Protein AF-A0AAV9UTP0-F1 (afdb_monomer)

Foldseek 3Di:
DDDQPPDDDDDDPDDLVPDPPRDDDADQFDFDPVLVVVLVCCLPPPQDDPSVDSPDDPVNSVVVSLVVCVVVVRGDPPPPRNVVVVVVVVVVPPDD

Organism: NCBI:txid1796055

Radius of gyration: 14.75 Å; Cα contacts (8 Å, |Δi|>4): 57; chains: 1; bounding box: 29×27×40 Å

Solvent-accessible surface area (backbone atoms only — not comparable to full-atom values): 6311 Å² total; per-residue (Å²): 134,85,78,71,72,78,77,70,96,75,93,69,99,71,66,63,85,77,42,94,82,51,85,86,86,73,69,41,73,77,67,57,82,83,47,51,62,57,52,51,48,39,61,70,77,64,47,72,80,63,69,85,42,84,86,56,47,79,64,54,44,54,53,52,41,53,50,52,36,38,77,70,68,63,30,64,92,83,40,69,42,33,62,53,29,52,52,57,58,56,62,74,60,64,85,129

Structure (mmCIF, N/CA/C/O backbone):
data_AF-A0AAV9UTP0-F1
#
_entry.id   AF-A0AAV9UTP0-F1
#
loop_
_atom_site.group_PDB
_atom_site.id
_atom_site.type_symbol
_atom_site.label_atom_id
_atom_site.label_alt_id
_atom_site.label_comp_id
_atom_site.label_asym_id
_atom_site.label_entity_id
_atom_site.label_seq_id
_atom_site.pdbx_PDB_ins_code
_atom_site.Cartn_x
_atom_site.Cartn_y
_atom_site.Cartn_z
_atom_site.occupancy
_atom_site.B_iso_or_equiv
_atom_site.auth_seq_id
_atom_site.auth_comp_id
_atom_site.auth_asym_id
_atom_site.auth_atom_id
_atom_site.pdbx_PDB_model_num
ATOM 1 N N . MET A 1 1 ? 14.902 7.829 -28.190 1.00 38.06 1 MET A N 1
ATOM 2 C CA . MET A 1 1 ? 14.014 8.808 -27.533 1.00 38.06 1 MET A CA 1
ATOM 3 C C . MET A 1 1 ? 13.033 8.012 -26.693 1.00 38.06 1 MET A C 1
ATOM 5 O O . MET A 1 1 ? 12.106 7.444 -27.253 1.00 38.06 1 MET A O 1
ATOM 9 N N . GLY A 1 2 ? 13.335 7.830 -25.405 1.00 47.88 2 GLY A N 1
ATOM 10 C CA . GLY A 1 2 ? 12.481 7.073 -24.489 1.00 47.88 2 GLY A CA 1
ATOM 11 C C . GLY A 1 2 ? 11.252 7.906 -24.156 1.00 47.88 2 GLY A C 1
ATOM 12 O O . GLY A 1 2 ? 11.382 9.030 -23.683 1.00 47.88 2 GLY A O 1
ATOM 13 N N . GLN A 1 3 ? 10.072 7.399 -24.490 1.00 53.12 3 GLN A N 1
ATOM 14 C CA . GLN A 1 3 ? 8.817 8.027 -24.106 1.00 53.12 3 GLN A CA 1
ATOM 15 C C . GLN A 1 3 ? 8.602 7.686 -22.631 1.00 53.12 3 GLN A C 1
ATOM 17 O O . GLN A 1 3 ? 8.426 6.515 -22.308 1.00 53.12 3 GLN A O 1
ATOM 22 N N . HIS A 1 4 ? 8.689 8.67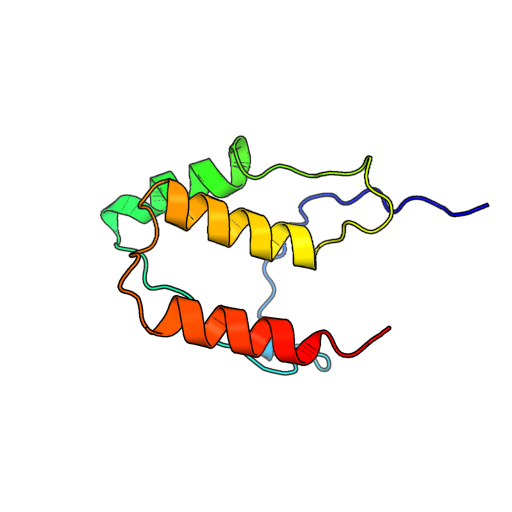8 -21.742 1.00 57.34 4 HIS A N 1
ATOM 23 C CA . HIS A 1 4 ? 8.350 8.469 -20.337 1.00 57.34 4 HIS A CA 1
ATOM 24 C C . HIS A 1 4 ? 6.866 8.090 -20.275 1.00 57.34 4 HIS A C 1
ATOM 26 O O . HIS A 1 4 ? 6.036 8.863 -20.772 1.00 57.34 4 HIS A O 1
ATOM 32 N N . PRO A 1 5 ? 6.492 6.919 -19.739 1.00 60.53 5 PRO A N 1
ATOM 33 C CA . PRO A 1 5 ? 5.090 6.624 -19.525 1.00 60.53 5 PRO A CA 1
ATOM 34 C C . PRO A 1 5 ? 4.566 7.626 -18.494 1.00 60.53 5 PRO A C 1
ATOM 36 O O . PRO A 1 5 ? 5.081 7.713 -17.385 1.00 60.53 5 PRO A O 1
ATOM 39 N N . THR A 1 6 ? 3.579 8.435 -18.876 1.00 68.19 6 THR A N 1
ATOM 40 C CA . THR A 1 6 ? 2.822 9.235 -17.911 1.00 68.19 6 THR A CA 1
ATOM 41 C C . THR A 1 6 ? 1.807 8.304 -17.262 1.00 68.19 6 THR A C 1
ATOM 43 O O . THR A 1 6 ? 0.754 8.013 -17.836 1.00 68.19 6 THR A O 1
ATOM 46 N N . PHE A 1 7 ? 2.146 7.784 -16.089 1.00 73.75 7 PHE A N 1
ATOM 47 C CA . PHE A 1 7 ? 1.235 7.024 -15.260 1.00 73.75 7 PHE A CA 1
ATOM 48 C C . PHE A 1 7 ? 0.104 7.916 -14.745 1.00 73.75 7 PHE A C 1
ATOM 50 O O . PHE A 1 7 ? 0.289 9.068 -14.343 1.00 73.75 7 PHE A O 1
ATOM 57 N N . ARG A 1 8 ? -1.105 7.359 -14.761 1.00 76.00 8 ARG A N 1
ATOM 58 C CA . ARG A 1 8 ? -2.308 7.991 -14.234 1.00 76.00 8 ARG A CA 1
ATOM 59 C C . ARG A 1 8 ? -3.182 6.916 -13.608 1.00 76.00 8 ARG A C 1
ATOM 61 O O . ARG A 1 8 ? -3.392 5.869 -14.222 1.00 76.00 8 ARG A O 1
ATOM 68 N N . LYS A 1 9 ? -3.738 7.205 -12.425 1.00 72.00 9 LYS A N 1
ATOM 69 C CA . LYS A 1 9 ? -4.710 6.329 -11.754 1.00 72.00 9 LYS A CA 1
ATOM 70 C C . LYS A 1 9 ? -5.857 6.031 -12.728 1.00 72.00 9 LYS A C 1
ATOM 72 O O . LYS A 1 9 ? -6.555 6.944 -13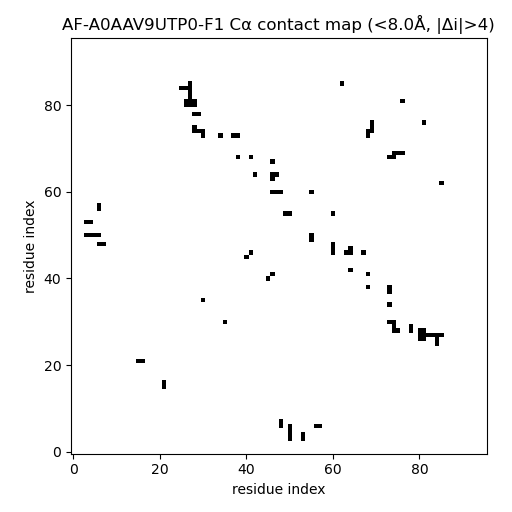.175 1.00 72.00 9 LYS A O 1
ATOM 77 N N . ASN A 1 10 ? -6.028 4.760 -13.085 1.00 75.56 10 ASN A N 1
ATOM 78 C CA . ASN A 1 10 ? -7.127 4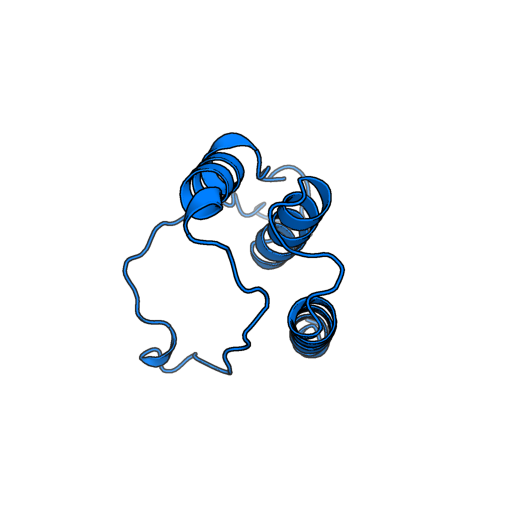.306 -13.929 1.00 75.56 10 ASN A CA 1
ATOM 79 C C . ASN A 1 10 ? -8.092 3.476 -13.083 1.00 75.56 10 ASN A C 1
ATOM 81 O O . ASN A 1 10 ? -7.822 2.319 -12.764 1.00 75.56 10 ASN A O 1
ATOM 85 N N . VAL A 1 11 ? -9.219 4.078 -12.710 1.00 73.69 11 VAL A N 1
ATOM 86 C CA . VAL A 1 11 ? -10.254 3.394 -11.935 1.00 73.69 11 VAL A CA 1
ATOM 87 C C . VAL A 1 11 ? -11.120 2.590 -12.896 1.00 73.69 11 VAL A C 1
ATOM 89 O O . VAL A 1 11 ? -11.951 3.137 -13.621 1.00 73.69 11 VAL A O 1
ATOM 92 N N . THR A 1 12 ? -10.934 1.271 -12.902 1.00 76.31 12 THR A N 1
ATOM 93 C CA . THR A 1 12 ? -11.754 0.357 -13.704 1.00 76.31 12 THR A CA 1
ATOM 94 C C . THR A 1 12 ? -12.573 -0.549 -12.794 1.00 76.31 12 THR A C 1
ATOM 96 O O . THR A 1 12 ? -12.065 -1.102 -11.822 1.00 76.31 12 THR A O 1
ATOM 99 N N . ARG A 1 13 ? -13.858 -0.738 -13.113 1.00 74.62 13 ARG A N 1
ATOM 100 C CA . ARG A 1 13 ? -14.716 -1.731 -12.444 1.00 74.62 13 ARG A CA 1
ATOM 101 C C . ARG A 1 13 ? -14.562 -3.096 -13.114 1.00 74.62 13 ARG A C 1
ATOM 103 O O . ARG A 1 13 ? -15.519 -3.640 -13.661 1.00 74.62 13 ARG A O 1
ATOM 110 N N . ALA A 1 14 ? -13.339 -3.612 -13.143 1.00 77.50 14 ALA A N 1
ATOM 111 C CA . ALA A 1 14 ? -13.038 -4.935 -13.676 1.00 77.50 14 ALA A CA 1
ATOM 112 C C . ALA A 1 14 ? -12.934 -5.961 -12.541 1.00 77.50 14 ALA A C 1
ATOM 114 O O . ALA A 1 14 ? -12.532 -5.626 -11.432 1.00 77.50 14 ALA A O 1
ATOM 115 N N . VAL A 1 15 ? -13.272 -7.221 -12.828 1.00 82.00 15 VAL A N 1
ATOM 116 C CA . VAL A 1 15 ? -12.964 -8.355 -11.945 1.00 82.00 15 VAL A CA 1
ATOM 117 C C . VAL A 1 15 ? -11.687 -8.998 -12.488 1.00 82.00 15 VAL A C 1
ATOM 119 O O . VAL A 1 15 ? -11.774 -9.671 -13.521 1.00 82.00 15 VAL A O 1
ATOM 122 N N . PRO A 1 16 ? -10.513 -8.793 -11.858 1.00 82.75 16 PRO A N 1
ATOM 123 C CA . PRO A 1 16 ? -9.233 -9.244 -12.403 1.00 82.75 16 PRO A CA 1
ATOM 124 C C . PRO A 1 16 ? -9.217 -10.742 -12.712 1.00 82.75 16 PRO A C 1
ATOM 126 O O . PRO A 1 16 ? -8.728 -11.134 -13.762 1.00 82.75 16 PRO A O 1
ATOM 129 N N . GLU A 1 17 ? -9.860 -11.556 -11.871 1.00 86.50 17 GLU A N 1
ATOM 130 C CA . GLU A 1 17 ? -9.965 -13.021 -11.994 1.00 86.50 17 GLU A CA 1
ATOM 131 C C . GLU A 1 17 ? -10.667 -13.493 -13.280 1.00 86.50 17 GLU A C 1
ATOM 133 O O . GLU A 1 17 ? -10.514 -14.639 -13.689 1.00 86.50 17 GLU A O 1
ATOM 138 N N . ARG A 1 18 ? -11.430 -12.619 -13.953 1.00 87.62 18 ARG A N 1
ATOM 139 C CA . ARG A 1 18 ? -12.074 -12.928 -15.245 1.00 87.62 18 ARG A CA 1
ATOM 140 C C . ARG A 1 18 ? -11.178 -12.630 -16.449 1.00 87.62 18 ARG A C 1
ATOM 142 O O . ARG A 1 18 ? -11.547 -12.942 -17.581 1.00 87.62 18 ARG A O 1
ATOM 149 N N . SER A 1 19 ? -10.026 -12.000 -16.233 1.00 85.94 19 SER A N 1
ATOM 150 C CA . SER A 1 19 ? -9.056 -11.715 -17.285 1.00 85.94 19 SER A CA 1
ATOM 151 C C . SER A 1 19 ? -8.280 -12.973 -17.655 1.00 85.94 19 SER A C 1
ATOM 153 O O . SER A 1 19 ? -7.771 -13.678 -16.791 1.00 85.94 19 SER A O 1
ATOM 155 N N . ARG A 1 20 ? -8.065 -13.200 -18.956 1.00 85.56 20 ARG A N 1
ATOM 156 C CA . ARG A 1 20 ? -7.148 -14.253 -19.438 1.00 85.56 20 ARG A CA 1
ATOM 157 C C . ARG A 1 20 ? -5.693 -14.032 -19.008 1.00 85.56 20 ARG A C 1
ATOM 159 O O . ARG A 1 20 ? -4.893 -14.950 -19.111 1.00 85.56 20 ARG A O 1
ATOM 166 N N . ARG A 1 21 ? -5.348 -12.808 -18.592 1.00 84.50 21 ARG A N 1
ATOM 167 C CA . ARG A 1 21 ? -4.014 -12.423 -18.106 1.00 84.50 21 ARG A CA 1
ATOM 168 C C . ARG A 1 21 ? -3.894 -12.486 -16.582 1.00 84.50 21 ARG A C 1
ATOM 170 O O . ARG A 1 21 ? -2.878 -12.067 -16.045 1.00 84.50 21 ARG A O 1
ATOM 177 N N . PHE A 1 22 ? -4.933 -12.939 -15.884 1.00 84.56 22 PHE A N 1
ATOM 178 C CA . PHE A 1 22 ? -4.868 -13.137 -14.445 1.00 84.56 22 PHE A CA 1
ATOM 179 C C . PHE A 1 22 ? -3.883 -14.257 -14.120 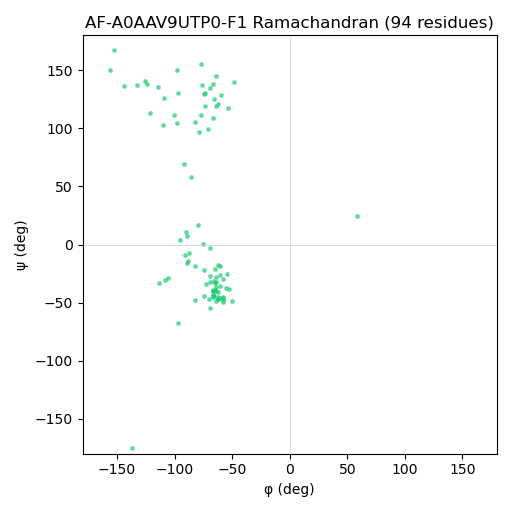1.00 84.56 22 PHE A C 1
ATOM 181 O O . PHE A 1 22 ? -4.007 -15.360 -14.649 1.00 84.56 22 PHE A O 1
ATOM 188 N N . ILE A 1 23 ? -2.910 -13.961 -13.262 1.00 86.06 23 ILE A N 1
ATOM 189 C CA . ILE A 1 23 ? -1.915 -14.939 -12.821 1.00 86.06 23 ILE A CA 1
ATOM 190 C C . ILE A 1 23 ? -2.368 -15.514 -11.482 1.00 86.06 23 ILE A C 1
ATOM 192 O O . ILE A 1 23 ? -2.727 -16.687 -11.406 1.00 86.06 23 ILE A O 1
ATOM 196 N N . LYS A 1 24 ? -2.379 -14.681 -10.435 1.00 84.38 24 LYS A N 1
ATOM 197 C CA . LYS A 1 24 ? -2.751 -15.047 -9.063 1.00 84.38 24 LYS A CA 1
ATOM 198 C C . LYS A 1 24 ? -3.302 -13.835 -8.308 1.00 84.38 24 LYS A C 1
ATOM 200 O O . LYS A 1 24 ? -3.165 -12.698 -8.756 1.00 84.38 24 LYS A O 1
ATOM 205 N N . LYS A 1 25 ? -3.915 -14.102 -7.155 1.00 85.12 25 LYS A N 1
ATOM 206 C CA . LYS A 1 25 ? -4.393 -13.114 -6.184 1.00 85.12 25 LYS A CA 1
ATOM 207 C C . LYS A 1 25 ? -3.936 -13.546 -4.800 1.00 85.12 25 LYS A C 1
ATOM 209 O O . LYS A 1 25 ? -4.043 -14.724 -4.465 1.00 85.12 25 LYS A O 1
ATOM 214 N N . TYR A 1 26 ? -3.466 -12.582 -4.026 1.00 83.75 26 TYR A N 1
ATOM 215 C CA . TYR A 1 26 ? -3.011 -12.770 -2.658 1.00 83.75 26 TYR A CA 1
ATOM 216 C C . TYR A 1 26 ? -3.765 -11.793 -1.760 1.00 83.75 26 TYR A C 1
ATOM 218 O O . TYR A 1 26 ? -4.048 -10.668 -2.177 1.00 83.75 26 TYR A O 1
ATOM 226 N N . LEU A 1 27 ? -4.147 -12.251 -0.569 1.00 84.31 27 LEU A N 1
ATOM 227 C CA . LEU A 1 27 ? -4.572 -11.347 0.492 1.00 84.31 27 LEU A CA 1
ATOM 228 C C . LEU A 1 27 ? -3.309 -10.670 1.027 1.00 84.31 27 LEU A C 1
ATOM 230 O O . LEU A 1 27 ? -2.323 -11.359 1.261 1.00 84.31 27 LEU A O 1
ATOM 234 N N . VAL A 1 28 ? -3.336 -9.345 1.142 1.00 83.12 28 VAL A N 1
ATOM 23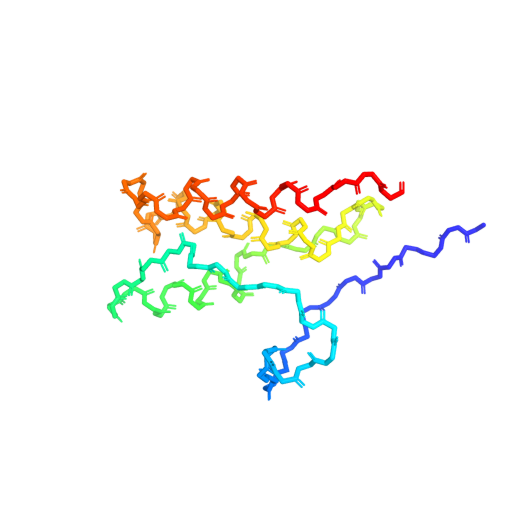5 C CA . VAL A 1 28 ? -2.186 -8.552 1.610 1.00 83.12 28 VAL A CA 1
ATOM 236 C C . VAL A 1 28 ? -2.485 -7.889 2.948 1.00 83.12 28 VAL A C 1
ATOM 238 O O . VAL A 1 28 ? -1.584 -7.734 3.754 1.00 83.12 28 VAL A O 1
ATOM 241 N N . ALA A 1 29 ? -3.734 -7.49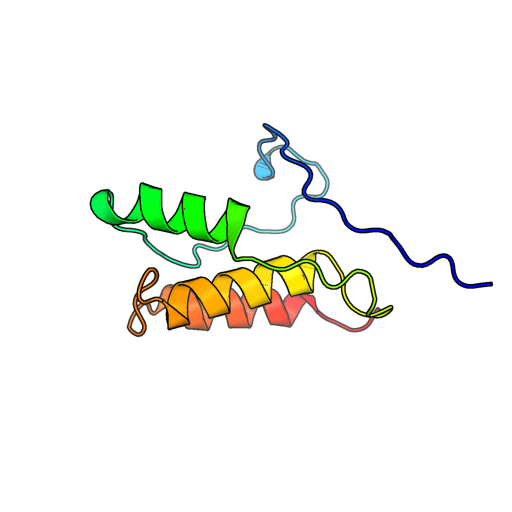8 3.190 1.00 84.75 29 ALA A N 1
ATOM 242 C CA . ALA A 1 29 ? -4.134 -6.912 4.458 1.00 84.75 29 ALA A CA 1
ATOM 243 C C . ALA A 1 29 ? -5.632 -7.093 4.691 1.00 84.75 29 ALA A C 1
ATOM 245 O O . ALA A 1 29 ? -6.422 -7.081 3.734 1.00 84.75 29 ALA A O 1
ATOM 246 N N . GLU A 1 30 ? -6.013 -7.191 5.958 1.00 86.31 30 GLU A N 1
ATOM 247 C CA . GLU A 1 30 ? -7.384 -6.970 6.409 1.00 86.31 30 GLU A CA 1
ATOM 248 C C . GLU A 1 30 ? -7.534 -5.537 6.933 1.00 86.31 30 GLU A C 1
ATOM 250 O O . GLU A 1 30 ? -6.738 -5.059 7.734 1.00 86.31 30 GLU A O 1
ATOM 255 N N . ILE A 1 31 ? -8.562 -4.833 6.457 1.00 87.06 31 ILE A N 1
ATOM 256 C CA . ILE A 1 31 ? -8.843 -3.447 6.850 1.00 87.06 31 ILE A CA 1
ATOM 257 C C . ILE A 1 31 ? -10.104 -3.460 7.707 1.00 87.06 31 ILE A C 1
ATOM 259 O O . ILE A 1 31 ? -11.142 -3.975 7.268 1.00 87.06 31 ILE A O 1
ATOM 263 N N . ASP A 1 32 ? -10.037 -2.880 8.908 1.00 87.88 32 ASP A N 1
ATOM 264 C CA . ASP A 1 32 ? -11.226 -2.723 9.739 1.00 87.88 32 ASP A CA 1
ATOM 265 C C . ASP A 1 32 ? -12.227 -1.791 9.050 1.00 87.88 32 ASP A C 1
ATOM 267 O O . ASP A 1 32 ? -11.887 -0.820 8.372 1.00 87.88 32 ASP A O 1
ATOM 271 N N . ARG A 1 33 ? -13.516 -2.081 9.222 1.00 89.38 33 ARG A N 1
ATOM 272 C CA . ARG A 1 33 ? -14.582 -1.319 8.576 1.00 89.38 33 ARG A CA 1
ATOM 273 C C . ARG A 1 33 ? -14.538 0.171 8.927 1.00 89.38 33 ARG A C 1
ATOM 275 O O . ARG A 1 33 ? -14.994 0.973 8.110 1.00 89.38 33 ARG A O 1
ATOM 282 N N . GLN A 1 34 ? -14.054 0.528 10.116 1.00 90.19 34 GLN A N 1
ATOM 283 C CA . GLN A 1 34 ? -13.946 1.921 10.544 1.00 90.19 34 GLN A CA 1
ATOM 284 C C . GLN A 1 34 ? -12.873 2.696 9.763 1.00 90.19 34 GLN A C 1
ATOM 286 O O . GLN A 1 34 ? -13.101 3.861 9.443 1.00 90.19 34 GLN A O 1
ATOM 291 N N . ASP A 1 35 ? -11.802 2.020 9.341 1.00 90.19 35 ASP A N 1
ATOM 292 C CA . ASP A 1 35 ? -10.632 2.627 8.691 1.00 90.19 35 ASP A CA 1
ATOM 293 C C . ASP A 1 35 ? -10.754 2.682 7.160 1.00 90.19 35 ASP A C 1
ATOM 295 O O . ASP A 1 35 ? -9.975 3.346 6.481 1.00 90.19 35 ASP A O 1
ATOM 299 N N . VAL A 1 36 ? -11.777 2.038 6.577 1.00 91.19 36 VAL A N 1
ATOM 300 C CA . VAL A 1 36 ? -12.013 2.019 5.118 1.00 91.19 36 VAL A CA 1
ATOM 301 C C . VAL A 1 36 ? -12.043 3.424 4.517 1.00 91.19 36 VAL A C 1
ATOM 303 O O . VAL A 1 36 ? -11.560 3.628 3.403 1.00 91.19 36 VAL A O 1
ATOM 306 N N . LYS A 1 37 ? -12.626 4.396 5.227 1.00 93.81 37 LYS A N 1
ATOM 307 C CA . LYS A 1 37 ? -12.687 5.778 4.744 1.00 93.81 37 LY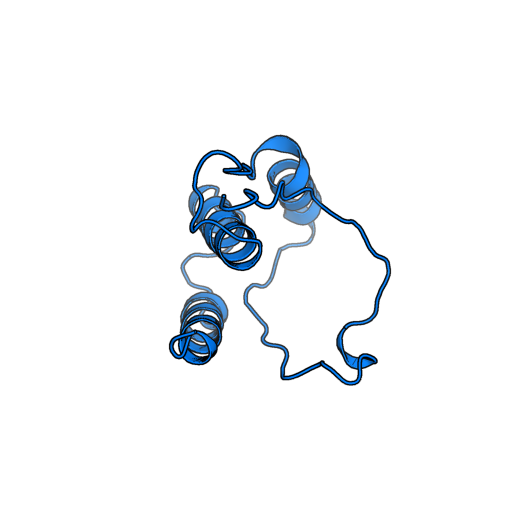S A CA 1
ATOM 308 C C . LYS A 1 37 ? -11.287 6.390 4.652 1.00 93.81 37 LYS A C 1
ATOM 310 O O . LYS A 1 37 ? -10.978 7.014 3.641 1.00 93.81 37 LYS A O 1
ATOM 315 N N . ASP A 1 38 ? -10.464 6.169 5.666 1.00 93.44 38 ASP A N 1
ATOM 316 C CA . ASP A 1 38 ? -9.127 6.746 5.764 1.00 93.44 38 ASP A CA 1
ATOM 317 C C . ASP A 1 38 ? -8.167 6.073 4.773 1.00 93.44 38 ASP A C 1
ATOM 319 O O . ASP A 1 38 ? -7.348 6.744 4.149 1.00 93.44 38 ASP A O 1
ATOM 323 N N . VAL A 1 39 ? -8.347 4.772 4.508 1.00 91.69 39 VAL A N 1
ATOM 324 C CA . VAL A 1 39 ? -7.660 4.069 3.412 1.00 91.69 39 VAL A CA 1
ATOM 325 C C . VAL A 1 39 ? -8.013 4.676 2.054 1.00 91.69 39 VAL A C 1
ATOM 327 O O . VAL A 1 39 ? -7.126 4.899 1.232 1.00 91.69 39 VAL A O 1
ATOM 330 N N . ILE A 1 40 ? -9.295 4.947 1.789 1.00 91.31 40 ILE A N 1
ATOM 331 C CA . ILE A 1 40 ? -9.714 5.569 0.524 1.00 91.31 40 ILE A CA 1
ATOM 332 C C . ILE A 1 40 ? -9.099 6.966 0.391 1.00 91.31 40 ILE A C 1
ATOM 334 O O . ILE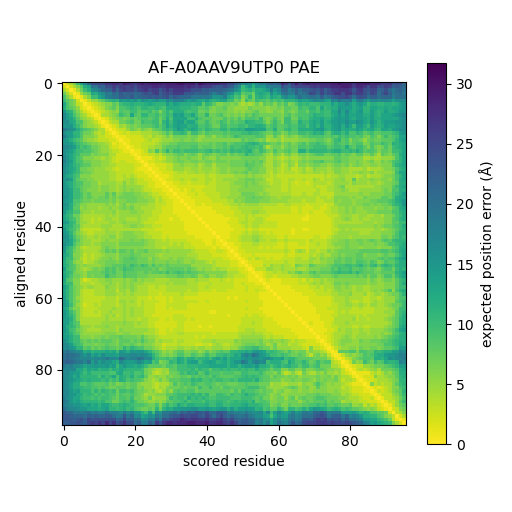 A 1 40 ? -8.516 7.262 -0.650 1.00 91.31 40 ILE A O 1
ATOM 338 N N . GLU A 1 41 ? -9.173 7.790 1.440 1.00 93.69 41 GLU A N 1
ATOM 339 C CA . GLU A 1 41 ? -8.579 9.133 1.463 1.00 93.69 41 GLU A CA 1
ATOM 340 C C . GLU A 1 41 ? -7.068 9.077 1.203 1.00 93.69 41 GLU A C 1
ATOM 342 O O . GLU A 1 41 ? -6.555 9.799 0.348 1.00 93.69 41 GLU A O 1
ATOM 347 N N . PHE A 1 42 ? -6.358 8.156 1.860 1.00 93.56 42 PHE A N 1
ATOM 348 C CA . PHE A 1 42 ? -4.934 7.941 1.627 1.00 93.56 42 PHE A CA 1
ATOM 349 C C . PHE A 1 42 ? -4.649 7.598 0.157 1.00 93.56 42 PHE A C 1
ATOM 351 O O . PHE A 1 42 ? -3.799 8.223 -0.481 1.00 93.56 42 PHE A O 1
ATOM 358 N N . MET A 1 43 ? -5.387 6.641 -0.411 1.00 89.62 43 MET A N 1
ATOM 359 C CA . MET A 1 43 ? -5.194 6.190 -1.792 1.00 89.62 43 MET A CA 1
ATOM 360 C C . MET A 1 43 ? -5.517 7.275 -2.824 1.00 89.62 43 MET A C 1
ATOM 362 O O . MET A 1 43 ? -4.926 7.286 -3.908 1.00 89.62 43 MET A O 1
ATOM 366 N N . GLU A 1 44 ? -6.459 8.170 -2.534 1.00 87.94 44 GLU A N 1
ATOM 367 C CA . GLU A 1 44 ? -6.852 9.249 -3.439 1.00 87.94 44 GLU A CA 1
ATOM 368 C C . GLU A 1 44 ? -5.902 10.445 -3.341 1.00 87.94 44 GLU A C 1
ATOM 370 O O . GLU A 1 44 ? -5.410 10.900 -4.381 1.00 87.94 44 GLU A O 1
ATOM 375 N N . GLU A 1 45 ? -5.598 10.892 -2.121 1.00 88.62 45 GLU A N 1
ATOM 376 C CA . GLU A 1 45 ? -4.972 12.191 -1.856 1.00 88.62 45 GLU A CA 1
ATOM 377 C C . GLU A 1 45 ? -3.491 12.121 -1.472 1.00 88.62 45 GLU A C 1
ATOM 379 O O . GLU A 1 45 ? -2.760 13.071 -1.746 1.00 88.62 45 GLU A O 1
ATOM 384 N N . ARG A 1 46 ? -3.036 11.024 -0.851 1.00 88.81 46 ARG A N 1
ATOM 385 C CA . ARG A 1 46 ? -1.672 10.923 -0.296 1.00 88.81 46 ARG A CA 1
ATOM 386 C C . ARG A 1 46 ? -0.749 9.996 -1.072 1.00 88.81 46 ARG A C 1
ATOM 388 O O . ARG A 1 46 ? 0.444 10.251 -1.113 1.00 88.81 46 ARG A O 1
ATOM 395 N N . ALA A 1 47 ? -1.284 8.950 -1.699 1.00 89.44 47 ALA A N 1
ATOM 396 C CA . ALA A 1 47 ? -0.496 8.059 -2.544 1.00 89.44 47 ALA A CA 1
ATOM 397 C C . ALA A 1 47 ? 0.006 8.808 -3.793 1.00 89.44 47 ALA A C 1
ATOM 399 O O . ALA A 1 47 ? -0.788 9.142 -4.692 1.00 89.44 47 ALA A O 1
ATOM 400 N N . GLU A 1 48 ? 1.314 9.068 -3.821 1.00 87.88 48 GLU A N 1
ATOM 401 C CA . GLU A 1 48 ? 1.999 9.859 -4.842 1.00 87.88 48 GLU A CA 1
ATOM 402 C C . GLU A 1 48 ? 2.202 9.078 -6.148 1.00 87.88 48 GLU A C 1
ATOM 404 O O . GLU A 1 48 ? 2.178 7.849 -6.197 1.00 87.88 48 GLU A O 1
ATOM 409 N N . ILE A 1 49 ? 2.335 9.816 -7.251 1.00 87.44 49 ILE A N 1
ATOM 410 C CA . ILE A 1 49 ? 2.676 9.259 -8.560 1.00 87.44 49 ILE A CA 1
ATOM 411 C C . ILE A 1 49 ? 3.957 9.932 -9.035 1.00 87.44 49 ILE A C 1
ATOM 413 O O . ILE A 1 49 ? 3.928 11.113 -9.385 1.00 87.44 49 ILE A O 1
ATOM 417 N N . HIS A 1 50 ? 5.033 9.157 -9.130 1.00 85.69 50 HIS A N 1
ATOM 418 C CA . HIS A 1 50 ? 6.359 9.644 -9.503 1.00 85.69 50 HIS A CA 1
ATOM 419 C C . HIS A 1 50 ? 6.604 9.545 -11.014 1.00 85.69 50 HIS A C 1
ATOM 421 O O . HIS A 1 50 ? 7.408 8.756 -11.506 1.00 85.69 50 HIS A O 1
ATOM 427 N N . ASN A 1 51 ? 5.891 10.373 -11.784 1.00 83.56 51 ASN A N 1
ATOM 428 C CA . ASN A 1 51 ? 6.021 10.461 -13.248 1.00 83.56 51 ASN A CA 1
ATOM 429 C C . ASN A 1 51 ? 7.347 11.069 -13.738 1.00 83.56 51 ASN A C 1
ATOM 431 O O . ASN A 1 51 ? 7.554 11.200 -14.942 1.00 83.56 51 ASN A O 1
ATOM 435 N N . GLU A 1 52 ? 8.20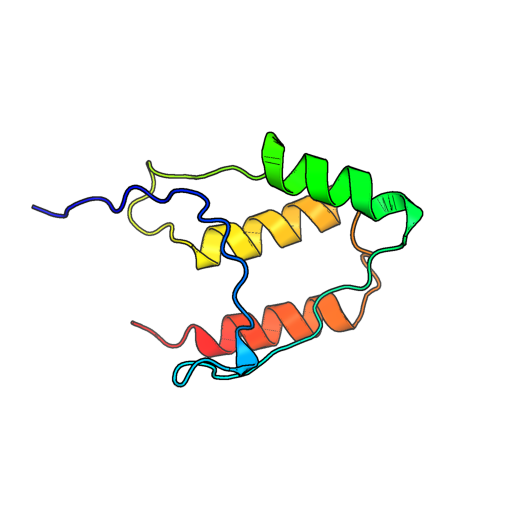1 11.508 -12.825 1.00 84.19 52 GLU A N 1
ATOM 436 C CA . GLU A 1 52 ? 9.549 12.006 -13.064 1.00 84.19 52 GLU A CA 1
ATOM 437 C C . GLU A 1 52 ? 10.615 10.900 -13.029 1.00 84.19 52 GLU A C 1
ATOM 439 O O . GLU A 1 52 ? 11.732 11.119 -13.506 1.00 84.19 52 GLU A O 1
ATOM 444 N N . ILE A 1 53 ? 10.282 9.723 -12.487 1.00 84.75 53 ILE A N 1
ATOM 445 C CA . ILE A 1 53 ? 11.190 8.581 -12.365 1.00 84.75 53 ILE A CA 1
ATOM 446 C C . ILE A 1 53 ? 10.886 7.587 -13.493 1.00 84.75 53 ILE A C 1
ATOM 448 O O . ILE A 1 53 ? 9.846 6.938 -13.510 1.00 84.75 53 ILE A O 1
ATOM 452 N N . VAL A 1 54 ? 11.819 7.441 -14.438 1.00 82.06 54 VAL A N 1
ATOM 453 C CA . VAL A 1 54 ? 11.634 6.624 -15.660 1.00 82.06 54 VAL A CA 1
ATOM 454 C C . VAL A 1 54 ? 11.373 5.150 -15.352 1.00 82.06 54 VAL A C 1
ATOM 456 O O . VAL A 1 54 ? 10.635 4.487 -16.079 1.00 82.06 54 VAL A O 1
ATOM 459 N N . GLU A 1 55 ? 12.009 4.639 -14.304 1.00 83.62 55 GLU A N 1
ATOM 460 C CA . GLU A 1 55 ? 11.914 3.241 -13.878 1.00 83.62 55 GLU A CA 1
ATOM 461 C C . GLU A 1 55 ? 10.659 2.978 -13.034 1.00 83.62 55 GLU A C 1
ATOM 463 O O . GLU A 1 55 ? 10.218 1.832 -12.935 1.00 83.62 55 GLU A O 1
ATOM 468 N N . TRP A 1 56 ? 10.058 4.041 -12.486 1.00 85.38 56 TRP A N 1
ATOM 469 C CA . TRP A 1 56 ? 8.885 3.947 -11.633 1.00 85.38 56 TRP A CA 1
ATOM 470 C C . TRP A 1 56 ? 7.646 3.649 -12.466 1.00 85.38 56 TRP A C 1
ATOM 472 O O . TRP A 1 56 ? 7.352 4.284 -13.485 1.00 85.38 56 TRP A O 1
ATOM 482 N N . ASN A 1 57 ? 6.910 2.638 -12.037 1.00 83.62 57 ASN A N 1
ATOM 483 C CA . ASN A 1 57 ? 5.783 2.107 -12.773 1.00 83.62 57 ASN A CA 1
ATOM 484 C C . ASN A 1 57 ? 4.592 1.818 -11.847 1.00 83.62 57 ASN A C 1
ATOM 486 O O . ASN A 1 57 ? 4.567 2.134 -10.660 1.00 83.62 57 ASN A O 1
ATOM 490 N N . CYS A 1 58 ? 3.538 1.234 -12.415 1.00 84.06 58 CYS A N 1
ATOM 491 C CA . CYS A 1 58 ? 2.303 0.972 -11.682 1.00 84.06 58 CYS A CA 1
ATOM 492 C C . CYS A 1 58 ? 2.455 -0.038 -10.536 1.00 84.06 58 CYS A C 1
ATOM 494 O O . CYS A 1 58 ? 1.603 -0.070 -9.650 1.00 84.06 58 CYS A O 1
ATOM 496 N N . GLN A 1 59 ? 3.485 -0.882 -10.567 1.00 84.50 59 GLN A N 1
ATOM 497 C CA . GLN A 1 59 ? 3.796 -1.803 -9.484 1.00 84.50 59 GLN A CA 1
ATOM 498 C C . GLN A 1 59 ? 4.422 -1.060 -8.306 1.00 84.50 59 GLN A C 1
ATOM 500 O O . GLN A 1 59 ? 3.989 -1.297 -7.180 1.00 84.50 59 GLN A O 1
ATOM 505 N N . ASP A 1 60 ? 5.363 -0.147 -8.567 1.00 86.88 60 ASP A N 1
ATOM 506 C CA . ASP A 1 60 ? 5.978 0.697 -7.535 1.00 86.88 60 ASP A CA 1
ATOM 507 C C . ASP A 1 60 ? 4.905 1.511 -6.814 1.00 86.88 60 ASP A C 1
ATOM 509 O O . ASP A 1 60 ? 4.811 1.439 -5.594 1.00 86.88 60 ASP A O 1
ATOM 513 N N . TYR A 1 61 ? 3.973 2.108 -7.568 1.00 88.62 61 TYR A N 1
ATOM 514 C CA . TYR A 1 61 ? 2.784 2.758 -7.005 1.00 88.62 61 TYR A CA 1
ATOM 515 C C . TYR A 1 61 ? 2.027 1.878 -6.002 1.00 88.62 61 TYR A C 1
ATOM 517 O O . TYR A 1 61 ? 1.659 2.329 -4.921 1.00 88.62 61 TYR A O 1
ATOM 525 N N . CYS A 1 62 ? 1.743 0.621 -6.360 1.00 87.69 62 CYS A N 1
ATOM 526 C CA . CYS A 1 62 ? 1.006 -0.282 -5.480 1.00 87.69 62 CYS A CA 1
ATOM 527 C C . CYS A 1 62 ? 1.812 -0.640 -4.226 1.00 87.69 62 CYS A C 1
ATOM 529 O O . CYS A 1 62 ? 1.224 -0.738 -3.153 1.00 87.69 62 CYS A O 1
ATOM 531 N N . LEU A 1 63 ? 3.124 -0.859 -4.355 1.00 88.56 63 LEU A N 1
ATOM 532 C CA . LEU A 1 63 ? 3.992 -1.221 -3.233 1.00 88.56 63 LEU A CA 1
ATOM 533 C C . LEU A 1 63 ? 4.192 -0.042 -2.273 1.00 88.56 63 LEU A C 1
ATOM 535 O O . LEU A 1 63 ? 4.013 -0.219 -1.073 1.00 88.56 63 LEU A O 1
ATOM 539 N N . GLU A 1 64 ? 4.482 1.148 -2.795 1.00 90.56 64 GLU A N 1
ATOM 540 C CA . GLU A 1 64 ? 4.642 2.380 -2.012 1.00 90.56 64 GLU A CA 1
ATOM 541 C C . GLU A 1 64 ? 3.332 2.782 -1.328 1.00 90.56 64 GLU A C 1
ATOM 543 O O . GLU A 1 64 ? 3.325 3.166 -0.162 1.00 90.56 64 GLU A O 1
ATOM 548 N N . ALA A 1 65 ? 2.189 2.634 -2.009 1.00 91.12 65 ALA A N 1
ATOM 549 C CA . ALA A 1 65 ? 0.894 2.900 -1.392 1.00 91.12 65 ALA A CA 1
ATOM 550 C C . ALA A 1 65 ? 0.590 1.926 -0.240 1.00 91.12 65 ALA A C 1
ATOM 552 O O . ALA A 1 65 ? 0.050 2.340 0.782 1.00 91.12 65 ALA A O 1
ATOM 553 N N . LEU A 1 66 ? 0.942 0.643 -0.381 1.00 90.00 66 LEU A N 1
ATOM 554 C CA . LEU A 1 66 ? 0.790 -0.350 0.687 1.00 90.00 66 LEU A CA 1
ATOM 555 C C . LEU A 1 66 ? 1.713 -0.055 1.877 1.00 90.00 66 LEU A C 1
ATOM 557 O O . LEU A 1 66 ? 1.272 -0.154 3.022 1.00 90.00 66 LEU A O 1
ATOM 561 N N . GLU A 1 67 ? 2.951 0.363 1.613 1.00 89.25 67 GLU A N 1
ATOM 562 C CA . GLU A 1 67 ? 3.892 0.801 2.646 1.00 89.25 67 GLU A CA 1
ATOM 563 C C . GLU A 1 67 ? 3.375 2.039 3.383 1.00 89.25 67 GLU A C 1
ATOM 565 O O . GLU A 1 67 ? 3.297 2.032 4.609 1.00 89.25 67 GLU A O 1
ATOM 570 N N . GLY A 1 68 ? 2.895 3.049 2.659 1.00 90.94 68 GLY A N 1
ATOM 571 C CA . GLY A 1 68 ? 2.340 4.247 3.278 1.00 90.94 68 GLY A CA 1
ATOM 572 C C . GLY A 1 68 ? 1.060 3.984 4.083 1.00 90.94 68 GLY A C 1
ATOM 573 O O . GLY A 1 68 ? 0.861 4.600 5.131 1.00 90.94 68 GLY A O 1
ATOM 574 N N . LEU A 1 69 ? 0.211 3.035 3.671 1.00 90.56 69 LEU A N 1
ATOM 575 C CA . LEU A 1 69 ? -0.937 2.599 4.479 1.00 90.56 69 LEU A CA 1
ATOM 576 C C . LEU A 1 69 ? -0.492 1.971 5.808 1.00 90.56 69 LEU A C 1
ATOM 578 O O . LEU A 1 69 ? -1.086 2.264 6.847 1.00 90.56 69 LEU A O 1
ATOM 582 N N . ARG A 1 70 ? 0.569 1.158 5.793 1.00 87.06 70 ARG A N 1
ATOM 583 C CA . ARG A 1 70 ? 1.177 0.605 7.011 1.00 87.06 70 ARG A CA 1
ATOM 584 C C . ARG A 1 70 ? 1.763 1.708 7.895 1.00 87.06 70 ARG A C 1
ATOM 586 O O . ARG A 1 70 ? 1.449 1.761 9.077 1.00 87.06 70 ARG A O 1
ATOM 593 N N . GLU A 1 71 ? 2.546 2.630 7.336 1.00 88.56 71 GLU A N 1
ATOM 594 C CA . GLU A 1 71 ? 3.154 3.737 8.095 1.00 88.56 71 GLU A CA 1
ATOM 595 C C . GLU A 1 71 ? 2.117 4.665 8.753 1.00 88.56 71 GLU A C 1
ATOM 597 O O . GLU A 1 71 ? 2.394 5.290 9.777 1.00 88.56 71 GLU A O 1
ATOM 602 N N . ASN A 1 72 ? 0.908 4.746 8.188 1.00 87.44 72 ASN A N 1
ATOM 603 C CA . ASN A 1 72 ? -0.214 5.498 8.754 1.00 87.44 72 ASN A CA 1
ATOM 604 C C . ASN A 1 72 ? -1.098 4.653 9.696 1.00 87.44 72 ASN A C 1
ATOM 606 O O . ASN A 1 72 ? -2.162 5.125 10.093 1.00 87.44 72 ASN A O 1
ATOM 610 N N . PHE A 1 73 ? -0.671 3.440 10.073 1.00 85.62 73 PHE A N 1
ATOM 611 C CA . PHE A 1 73 ? -1.407 2.495 10.929 1.00 85.62 73 PHE A CA 1
ATOM 612 C C . PHE A 1 73 ? -2.791 2.093 10.384 1.00 85.62 73 PHE A C 1
ATOM 614 O O . PHE A 1 73 ? -3.669 1.696 11.147 1.00 85.62 73 PHE A O 1
ATOM 621 N N . LEU A 1 74 ? -2.993 2.186 9.065 1.00 85.38 74 LEU A N 1
ATOM 622 C CA . LEU A 1 74 ? -4.229 1.771 8.382 1.00 85.38 74 LEU A CA 1
ATOM 623 C C . LEU A 1 74 ? -4.201 0.293 7.964 1.00 85.38 74 LEU A C 1
ATOM 625 O O . LEU A 1 74 ? -5.227 -0.283 7.606 1.00 85.38 74 LEU A O 1
ATOM 629 N N . ILE A 1 75 ? -3.014 -0.311 7.998 1.00 84.38 75 ILE A N 1
ATOM 630 C CA . ILE A 1 75 ? -2.775 -1.749 7.906 1.00 84.38 75 ILE A CA 1
ATOM 631 C C . ILE A 1 75 ? -1.975 -2.139 9.150 1.00 84.38 75 ILE A C 1
ATOM 633 O O . ILE A 1 75 ? -1.072 -1.408 9.555 1.00 84.38 75 ILE A O 1
ATOM 637 N N . SER A 1 76 ? -2.314 -3.275 9.760 1.00 75.69 76 SER A N 1
ATOM 638 C CA . SER A 1 76 ? -1.623 -3.767 10.954 1.00 75.69 76 SER A CA 1
ATOM 639 C C . SER A 1 76 ? -0.195 -4.221 10.633 1.00 75.69 76 SER A C 1
ATOM 641 O O . SER A 1 76 ? 0.022 -4.972 9.685 1.00 75.69 76 SER A O 1
ATOM 643 N N . ASP A 1 77 ? 0.766 -3.821 11.469 1.00 64.94 77 ASP A N 1
ATOM 644 C CA . ASP A 1 77 ? 2.156 -4.299 11.426 1.00 64.94 77 ASP A CA 1
ATOM 645 C C . ASP A 1 77 ? 2.286 -5.804 11.721 1.00 64.94 77 ASP A C 1
ATOM 647 O O . ASP A 1 77 ? 3.207 -6.449 11.229 1.00 64.94 77 ASP A O 1
ATOM 651 N N . ASP A 1 78 ? 1.350 -6.361 12.494 1.00 63.06 78 ASP A N 1
ATOM 652 C CA . ASP A 1 78 ? 1.272 -7.788 12.836 1.00 63.06 78 ASP A CA 1
ATOM 653 C C . ASP A 1 78 ? 0.438 -8.601 11.823 1.00 63.06 78 ASP A C 1
ATOM 655 O O . ASP A 1 78 ? 0.140 -9.771 12.065 1.00 63.06 78 ASP A O 1
ATOM 659 N N . ASP A 1 79 ? 0.005 -8.008 10.700 1.00 70.19 79 ASP A N 1
ATOM 660 C CA . ASP A 1 79 ? -0.705 -8.767 9.666 1.00 70.19 79 ASP A CA 1
ATOM 661 C C . ASP A 1 79 ? 0.281 -9.711 8.961 1.00 70.19 79 ASP A C 1
ATOM 663 O O . ASP A 1 79 ? 1.033 -9.315 8.068 1.00 70.19 79 ASP A O 1
ATOM 667 N N . GLU A 1 80 ? 0.279 -10.987 9.358 1.00 71.25 80 GLU A N 1
ATOM 668 C CA . GLU A 1 80 ? 1.106 -12.038 8.749 1.00 71.25 80 GLU A CA 1
ATOM 669 C C . GLU A 1 80 ? 0.902 -12.123 7.222 1.00 71.25 80 GLU A C 1
ATOM 671 O O . GLU A 1 80 ? 1.806 -12.539 6.490 1.00 71.25 80 GLU A O 1
ATOM 676 N N . ASN A 1 81 ? -0.262 -11.691 6.713 1.00 78.00 81 ASN A N 1
ATOM 677 C CA . ASN A 1 81 ? -0.536 -11.663 5.278 1.00 78.00 81 ASN A CA 1
ATOM 678 C C . ASN A 1 81 ? 0.194 -10.525 4.555 1.00 78.00 81 ASN A C 1
ATOM 680 O O . ASN A 1 81 ? 0.396 -10.620 3.343 1.00 78.00 81 ASN A O 1
ATOM 684 N N . TYR A 1 82 ? 0.603 -9.469 5.261 1.00 75.81 82 TYR A N 1
ATOM 685 C CA . TYR A 1 82 ? 1.315 -8.345 4.661 1.00 75.81 82 TYR A CA 1
ATOM 686 C C . TYR A 1 82 ? 2.719 -8.760 4.232 1.00 75.81 82 TYR A C 1
ATOM 688 O O . TYR A 1 82 ? 3.064 -8.640 3.054 1.00 75.81 82 TYR A O 1
ATOM 696 N N . GLU A 1 83 ? 3.517 -9.323 5.144 1.00 76.81 83 GLU A N 1
ATOM 697 C CA . GLU A 1 83 ? 4.880 -9.755 4.812 1.00 76.81 83 GLU A CA 1
ATOM 698 C C . GLU A 1 83 ? 4.885 -10.862 3.747 1.00 76.81 83 GLU A C 1
ATOM 700 O O . GLU A 1 83 ? 5.624 -10.781 2.759 1.00 76.81 83 GLU A O 1
ATOM 705 N N . ASP A 1 84 ? 4.011 -11.862 3.894 1.00 78.94 84 ASP A N 1
ATOM 706 C CA . ASP A 1 84 ? 3.878 -12.966 2.941 1.00 78.94 84 ASP A CA 1
ATOM 707 C C . ASP A 1 84 ? 3.349 -12.493 1.574 1.00 78.94 84 ASP A C 1
ATOM 709 O O . ASP A 1 84 ? 3.882 -12.867 0.522 1.00 78.94 84 ASP A O 1
ATOM 713 N N . GLY A 1 85 ? 2.338 -11.624 1.567 1.00 77.69 85 GLY A N 1
ATOM 714 C CA . GLY A 1 85 ? 1.725 -11.080 0.358 1.00 77.69 85 GLY A CA 1
ATOM 715 C C . GLY A 1 85 ? 2.675 -10.183 -0.436 1.00 77.69 85 GLY A C 1
ATOM 716 O O . GLY A 1 85 ? 2.784 -10.325 -1.661 1.00 77.69 85 GLY A O 1
ATOM 717 N N . ILE A 1 86 ? 3.412 -9.297 0.241 1.00 78.06 86 ILE A N 1
ATOM 718 C CA . ILE A 1 86 ? 4.429 -8.442 -0.385 1.00 78.06 86 ILE A CA 1
ATOM 719 C C . ILE A 1 86 ? 5.600 -9.285 -0.895 1.00 78.06 86 ILE A C 1
ATOM 721 O O . ILE A 1 86 ? 6.021 -9.107 -2.041 1.00 78.06 86 ILE A O 1
ATOM 725 N N . GLY A 1 87 ? 6.099 -10.233 -0.095 1.00 76.75 87 GLY A N 1
ATOM 726 C CA . GLY A 1 87 ? 7.188 -11.129 -0.488 1.00 76.75 87 GLY A CA 1
ATOM 727 C C . GLY A 1 87 ? 6.853 -11.929 -1.749 1.00 76.75 87 GLY A C 1
ATOM 728 O O . GLY A 1 87 ? 7.610 -11.914 -2.722 1.00 76.75 87 GLY A O 1
ATOM 729 N N . LYS A 1 88 ? 5.661 -12.536 -1.793 1.00 76.88 88 LYS A N 1
ATOM 730 C CA . LYS A 1 88 ? 5.164 -13.262 -2.972 1.00 76.88 88 LYS A CA 1
ATOM 731 C C . LYS A 1 88 ? 4.967 -12.358 -4.178 1.00 76.88 88 LYS A C 1
ATOM 733 O O . LYS A 1 88 ? 5.237 -12.782 -5.296 1.00 76.88 88 LYS A O 1
ATOM 738 N N . THR A 1 89 ? 4.517 -11.120 -3.981 1.00 72.00 89 THR A N 1
ATOM 739 C CA . THR A 1 89 ? 4.352 -10.151 -5.077 1.00 72.00 89 THR A CA 1
ATOM 740 C C . THR A 1 89 ? 5.703 -9.756 -5.677 1.00 72.00 89 THR A C 1
ATOM 742 O O . THR A 1 89 ? 5.825 -9.667 -6.899 1.00 72.00 89 THR A O 1
ATOM 745 N N . LYS A 1 90 ? 6.733 -9.597 -4.837 1.00 71.38 90 LYS A N 1
ATOM 746 C CA . LYS A 1 90 ? 8.115 -9.337 -5.266 1.00 71.38 90 LYS A CA 1
ATOM 747 C C . LYS A 1 90 ? 8.758 -10.541 -5.966 1.00 71.38 90 LYS A C 1
ATOM 749 O O . LYS A 1 90 ? 9.595 -10.346 -6.832 1.00 71.38 90 LYS A O 1
ATOM 754 N N . GLU A 1 91 ? 8.356 -11.779 -5.681 1.00 70.56 91 GLU A N 1
ATOM 755 C CA . GLU A 1 91 ? 8.881 -12.968 -6.383 1.00 70.56 91 GLU A CA 1
ATOM 756 C C . GLU A 1 91 ? 8.532 -12.986 -7.887 1.00 70.56 91 GLU A C 1
ATOM 758 O O . GLU A 1 91 ? 9.332 -13.429 -8.710 1.00 70.56 91 GLU A O 1
ATOM 763 N N . TYR A 1 92 ? 7.376 -12.436 -8.281 1.00 65.56 92 TYR A N 1
ATOM 764 C CA . TYR A 1 92 ? 7.003 -12.296 -9.699 1.00 65.56 92 TYR A CA 1
ATOM 765 C C . TYR A 1 92 ? 7.755 -11.163 -10.424 1.00 65.56 92 TYR A C 1
ATOM 767 O O . TYR A 1 92 ? 7.548 -10.981 -11.622 1.00 65.56 92 TYR A O 1
ATOM 775 N N . TYR A 1 93 ? 8.652 -10.446 -9.736 1.00 64.25 93 TYR A N 1
ATOM 776 C CA . TYR A 1 93 ? 9.529 -9.394 -10.271 1.00 64.25 93 TYR A CA 1
ATOM 777 C C . TYR A 1 93 ? 10.775 -9.946 -11.003 1.00 64.25 93 TYR A C 1
ATOM 779 O O . TYR A 1 93 ? 11.752 -9.229 -11.204 1.00 64.25 93 TYR A O 1
ATOM 787 N N . GLY A 1 94 ? 10.794 -11.230 -11.393 1.00 46.75 94 GLY A N 1
ATOM 788 C CA . GLY A 1 94 ? 11.890 -11.786 -12.203 1.00 46.75 94 GLY A CA 1
ATOM 789 C C . GLY A 1 94 ? 12.216 -10.882 -13.410 1.00 46.75 94 GLY A C 1
ATOM 790 O O . GLY A 1 94 ? 11.288 -10.326 -14.000 1.00 46.75 94 GLY A O 1
ATOM 791 N N . PRO A 1 95 ? 13.509 -10.701 -13.749 1.00 40.12 95 PRO A N 1
ATOM 792 C CA . PRO A 1 95 ? 14.007 -9.533 -14.473 1.00 40.12 95 PRO A CA 1
ATOM 793 C C . PRO A 1 95 ? 13.326 -9.391 -15.834 1.00 40.12 95 PRO A C 1
ATOM 795 O O . PRO A 1 95 ? 13.278 -10.352 -16.608 1.00 40.12 95 PRO A O 1
ATOM 798 N N . GLY A 1 96 ? 12.799 -8.194 -16.095 1.00 41.75 96 GLY A N 1
ATOM 799 C CA . GLY A 1 96 ? 12.397 -7.762 -17.434 1.00 41.75 96 GLY A CA 1
ATOM 800 C C . GLY A 1 96 ? 13.596 -7.547 -18.346 1.00 41.75 96 GLY A C 1
ATOM 801 O O . GLY A 1 96 ? 14.667 -7.150 -17.833 1.00 41.75 96 GLY A O 1
#

Mean predicted aligned error: 7.57 Å

pLDDT: mean 80.06, std 12.16, range [38.06, 93.81]

Sequence (96 aa):
MGQHPTFRKNVTRAVPERSRRFIKKYLVAEIDRQDVKDVIEFMEERAEIHNEIVEWNCQDYCLEALEGLRENFLISDDDENYEDGIGKTKEYYGPG

Secondary structure (DSSP, 8-state):
---------------GGGSTT-----------TTTHHHHHHIIIIIS---TT-TT--HHHHHHHHHHHHHHTTSS-TT-HHHHHHHHHHHHTT---